Protein AF-A0A0E0QBS0-F1 (afdb_monomer)

Organism: Oryza rufipogon (NCBI:txid4529)

Solvent-accessible surface area (backbone atoms only — not comparable to full-atom values): 6759 Å² total; per-residue (Å²): 140,69,75,36,79,50,85,32,65,56,81,84,60,96,73,66,88,75,44,32,22,39,73,78,44,65,50,36,76,62,23,77,75,68,29,55,91,93,45,43,20,60,20,30,32,40,36,56,18,40,35,33,79,51,92,66,79,66,99,45,75,83,74,47,49,26,36,38,40,39,38,38,30,23,76,26,51,89,53,71,27,35,36,41,43,35,32,41,39,35,62,46,98,90,40,39,33,38,42,31,36,43,39,63,43,60,81,56,98,74,77,75,66,45,76,79,49,67,41,81,98

Foldseek 3Di:
DDKDWDAAEDPPDPDPQPHFKYWPDFADPVLVVQADPPARAFTKMWGWTAMGPDPDDDPHRVVGQWTKGFMKGFHDRYAGWIWDWIKTAHRDPVDGKIFTWTDIG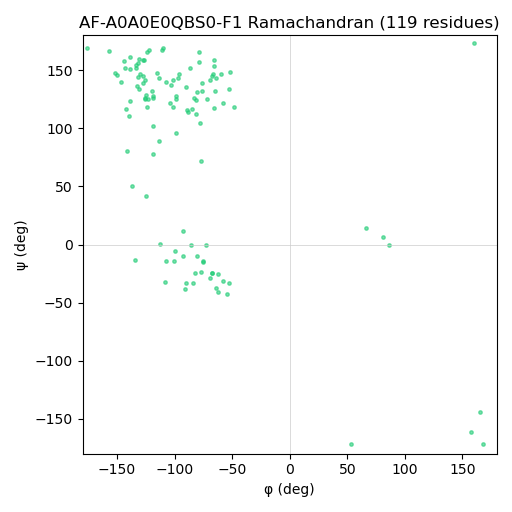GPDPDDDIDRPDMTDD

Structure (mmCIF, N/CA/C/O backbone):
data_AF-A0A0E0QBS0-F1
#
_entry.id   AF-A0A0E0QBS0-F1
#
loop_
_atom_site.group_PDB
_atom_site.id
_atom_site.type_symbol
_atom_site.label_atom_id
_atom_site.label_alt_id
_atom_site.label_comp_id
_atom_site.label_asym_id
_atom_site.label_entity_id
_atom_site.label_seq_id
_atom_site.pdbx_PDB_ins_code
_atom_site.Cartn_x
_atom_site.Cartn_y
_atom_site.Cartn_z
_atom_site.occupancy
_atom_site.B_iso_or_equiv
_atom_site.auth_seq_id
_atom_site.auth_comp_id
_atom_site.auth_asym_id
_atom_site.auth_atom_id
_atom_site.pdbx_PDB_model_num
ATOM 1 N N . MET A 1 1 ? -19.701 1.785 3.082 1.00 80.38 1 MET A N 1
ATOM 2 C CA . MET A 1 1 ? -18.663 2.514 3.840 1.00 80.38 1 MET A CA 1
ATOM 3 C C . MET A 1 1 ? -17.733 3.191 2.843 1.00 80.38 1 MET A C 1
ATOM 5 O O . MET A 1 1 ? -17.438 2.574 1.828 1.00 80.38 1 MET A O 1
ATOM 9 N N . ARG A 1 2 ? -17.324 4.441 3.081 1.00 92.69 2 ARG A N 1
ATOM 10 C CA . ARG A 1 2 ? -16.334 5.150 2.257 1.00 92.69 2 ARG A CA 1
ATOM 11 C C . ARG A 1 2 ? -15.193 5.576 3.166 1.00 92.69 2 ARG A C 1
ATOM 13 O O . ARG A 1 2 ? -15.447 6.238 4.162 1.00 92.69 2 ARG A O 1
ATOM 20 N N . LEU A 1 3 ? -13.979 5.182 2.811 1.00 93.31 3 LEU A N 1
ATOM 21 C CA . LEU A 1 3 ? -12.769 5.468 3.568 1.00 93.31 3 LEU A CA 1
ATOM 22 C C . LEU A 1 3 ? -11.733 6.123 2.654 1.00 93.31 3 LEU A C 1
ATOM 24 O O . LEU A 1 3 ? -11.808 5.989 1.431 1.00 93.31 3 LEU A O 1
ATOM 28 N N . TYR A 1 4 ? -10.780 6.817 3.260 1.00 95.75 4 TYR A N 1
ATOM 29 C CA . TYR A 1 4 ? -9.663 7.476 2.600 1.00 95.75 4 TYR A CA 1
ATOM 30 C C . TYR A 1 4 ? -8.365 6.958 3.216 1.00 95.75 4 TYR A C 1
ATOM 32 O O . TYR A 1 4 ? -8.165 7.095 4.420 1.00 95.75 4 TYR A O 1
ATOM 40 N N . LEU A 1 5 ? -7.531 6.326 2.393 1.00 95.69 5 LEU A N 1
ATOM 41 C CA . LEU A 1 5 ? -6.192 5.858 2.749 1.00 95.69 5 LEU A CA 1
ATOM 42 C C . LEU A 1 5 ? -5.191 6.977 2.457 1.00 95.69 5 LEU A C 1
ATOM 44 O O . LEU A 1 5 ? -5.274 7.598 1.395 1.00 95.69 5 LEU A O 1
ATOM 48 N N . HIS A 1 6 ? -4.260 7.225 3.379 1.00 95.50 6 HIS A N 1
ATOM 49 C CA . HIS A 1 6 ? -3.238 8.261 3.220 1.00 95.50 6 HIS A CA 1
ATOM 50 C C . HIS A 1 6 ? -1.837 7.660 3.242 1.00 95.50 6 HIS A C 1
ATOM 52 O O . HIS A 1 6 ? -1.307 7.369 4.310 1.00 95.50 6 HIS A O 1
ATOM 58 N N . ASP A 1 7 ? -1.241 7.525 2.060 1.00 95.56 7 ASP A N 1
ATOM 59 C CA . ASP A 1 7 ? 0.148 7.095 1.905 1.00 95.56 7 ASP A CA 1
ATOM 60 C C . ASP A 1 7 ? 1.080 8.317 1.942 1.00 95.56 7 ASP A C 1
ATOM 62 O O . ASP A 1 7 ? 1.023 9.184 1.063 1.00 95.56 7 ASP A O 1
ATOM 66 N N . ILE A 1 8 ? 1.928 8.411 2.968 1.00 95.00 8 ILE A N 1
ATOM 67 C CA . ILE A 1 8 ? 2.945 9.459 3.109 1.00 95.00 8 ILE A CA 1
ATOM 68 C C . ILE A 1 8 ? 4.319 8.801 3.003 1.00 95.00 8 ILE A C 1
ATOM 70 O O . ILE A 1 8 ? 4.929 8.396 3.997 1.00 95.00 8 ILE A O 1
ATOM 74 N N . LEU A 1 9 ? 4.809 8.704 1.769 1.00 95.44 9 LEU A N 1
ATOM 75 C CA . LEU A 1 9 ? 6.090 8.079 1.467 1.00 95.44 9 LEU A CA 1
ATOM 76 C C . LEU A 1 9 ? 7.259 8.857 2.076 1.00 95.44 9 LEU A C 1
ATOM 78 O O . LEU A 1 9 ? 7.377 10.070 1.902 1.00 95.44 9 LEU A O 1
ATOM 82 N N . TYR A 1 10 ? 8.163 8.136 2.739 1.00 96.00 10 TYR A N 1
ATOM 83 C CA . TYR A 1 10 ? 9.428 8.693 3.203 1.00 96.00 10 TYR A CA 1
ATOM 84 C C . TYR A 1 10 ? 10.244 9.266 2.042 1.00 96.00 10 TYR A C 1
ATOM 86 O O . TYR A 1 10 ? 10.603 8.569 1.088 1.00 96.00 10 TYR A O 1
ATOM 94 N N . ASP A 1 11 ? 10.555 10.553 2.154 1.00 90.56 11 ASP A N 1
ATOM 95 C CA . ASP A 1 11 ? 11.178 11.377 1.120 1.00 90.56 11 ASP A CA 1
ATOM 96 C C . ASP A 1 11 ? 12.710 11.428 1.223 1.00 90.56 11 ASP A C 1
ATOM 98 O O . ASP A 1 11 ? 13.353 12.217 0.533 1.00 90.56 11 ASP A O 1
ATOM 102 N N . TYR A 1 12 ? 13.305 10.567 2.056 1.00 88.31 12 TYR A N 1
ATOM 103 C CA . TYR A 1 12 ? 14.740 10.540 2.355 1.00 88.31 12 TYR A CA 1
ATOM 104 C C . TYR A 1 12 ? 15.259 11.780 3.102 1.00 88.31 12 TYR A C 1
ATOM 106 O O . TYR A 1 12 ? 16.475 11.973 3.184 1.00 88.31 12 TYR A O 1
ATOM 114 N N . SER A 1 13 ? 14.374 12.607 3.666 1.00 88.06 13 SER A N 1
ATOM 115 C CA . SER A 1 13 ? 14.758 13.706 4.552 1.00 88.06 13 SER A CA 1
ATOM 116 C C . SER A 1 13 ? 15.075 13.215 5.967 1.00 88.06 13 SER A C 1
ATOM 118 O O . SER A 1 13 ? 14.712 12.120 6.373 1.00 88.06 13 SER A O 1
ATOM 120 N N . ASN A 1 14 ? 15.705 14.058 6.786 1.00 78.94 14 ASN A N 1
ATOM 121 C CA . ASN A 1 14 ? 15.940 13.727 8.198 1.00 78.94 14 ASN A CA 1
ATOM 122 C C . ASN A 1 14 ? 14.659 13.782 9.063 1.00 78.94 14 ASN A C 1
ATOM 124 O O . ASN A 1 14 ? 14.731 13.543 10.268 1.00 78.94 14 ASN A O 1
ATOM 128 N N . SER A 1 15 ? 13.503 14.125 8.484 1.00 79.12 15 SER A N 1
ATOM 129 C CA . SER A 1 15 ? 12.226 14.248 9.189 1.00 79.12 15 SER A CA 1
ATOM 130 C C . SER A 1 15 ? 11.394 12.982 9.004 1.00 79.12 15 SER A C 1
ATOM 132 O O . SER A 1 15 ? 10.683 12.830 8.017 1.00 79.12 15 SER A O 1
ATOM 134 N N . THR A 1 16 ? 11.458 12.068 9.970 1.00 85.69 16 THR A N 1
ATOM 135 C CA . THR A 1 16 ? 10.801 10.752 9.877 1.00 85.69 16 THR A CA 1
ATOM 136 C C . THR A 1 16 ? 9.397 10.707 10.477 1.00 85.69 16 THR A C 1
ATOM 138 O O . THR A 1 16 ? 8.692 9.723 10.288 1.00 85.69 16 THR A O 1
ATOM 141 N N . SER A 1 17 ? 8.969 11.749 11.196 1.00 86.25 17 SER A N 1
ATOM 142 C CA . SER A 1 17 ? 7.736 11.722 11.999 1.00 86.25 17 SER A CA 1
ATOM 143 C C . SER A 1 17 ? 6.447 11.626 11.184 1.00 86.25 17 SER A C 1
ATOM 145 O O . SER A 1 17 ? 5.429 11.199 11.715 1.00 86.25 17 SER A O 1
ATOM 147 N N . ASN A 1 18 ? 6.476 12.060 9.923 1.00 88.38 18 ASN A N 1
ATOM 148 C CA . ASN A 1 18 ? 5.274 12.172 9.098 1.00 88.38 18 ASN A CA 1
ATOM 149 C C . ASN A 1 18 ? 5.107 11.000 8.129 1.00 88.38 18 ASN A C 1
ATOM 151 O O . ASN A 1 18 ? 4.041 10.857 7.540 1.00 88.38 18 ASN A O 1
ATOM 155 N N . SER A 1 19 ? 6.152 10.201 7.921 1.00 93.56 19 SER A N 1
ATOM 156 C CA . SER A 1 19 ? 6.127 9.135 6.927 1.00 93.56 19 SER A CA 1
ATOM 157 C C . SER A 1 19 ? 5.404 7.906 7.457 1.00 93.56 19 SER A C 1
ATOM 159 O O . SER A 1 19 ? 5.708 7.415 8.542 1.00 93.56 19 SER A O 1
ATOM 161 N N . THR A 1 20 ? 4.477 7.386 6.662 1.00 95.19 20 THR A N 1
ATOM 162 C CA . THR A 1 20 ? 3.683 6.187 6.969 1.00 95.19 20 THR A CA 1
ATOM 163 C C . THR A 1 20 ? 4.105 4.991 6.118 1.00 95.19 20 THR A C 1
ATOM 165 O O . THR A 1 20 ? 3.808 3.842 6.457 1.00 95.19 20 THR A O 1
ATOM 168 N N . SER A 1 21 ? 4.885 5.245 5.063 1.00 97.19 21 SER A N 1
ATOM 169 C CA . SER A 1 21 ? 5.440 4.224 4.187 1.00 97.19 21 SER A CA 1
ATOM 170 C C . SER A 1 21 ? 6.889 4.494 3.796 1.00 97.19 21 SER A C 1
ATOM 172 O O . SER A 1 21 ? 7.417 5.605 3.909 1.00 97.19 21 SER A O 1
ATOM 174 N N . ALA A 1 22 ? 7.568 3.446 3.337 1.00 97.38 22 ALA A N 1
ATOM 175 C CA . ALA A 1 22 ? 8.945 3.529 2.880 1.00 97.38 22 ALA A CA 1
ATOM 176 C C . ALA A 1 22 ? 9.240 2.496 1.793 1.00 97.38 22 ALA A C 1
ATOM 178 O O . ALA A 1 22 ? 8.758 1.362 1.817 1.00 97.38 22 ALA A O 1
ATOM 179 N N . ALA A 1 23 ? 10.107 2.873 0.854 1.00 97.25 23 ALA A N 1
ATOM 180 C CA . ALA A 1 23 ? 10.622 1.935 -0.130 1.00 97.25 23 ALA A CA 1
ATOM 181 C C . ALA A 1 23 ? 11.491 0.865 0.546 1.00 97.25 23 ALA A C 1
ATOM 183 O O . ALA A 1 23 ? 12.544 1.172 1.104 1.00 97.25 23 ALA A O 1
ATOM 184 N N . ALA A 1 24 ? 11.068 -0.392 0.445 1.00 97.56 24 ALA A N 1
ATOM 185 C CA . ALA A 1 24 ? 11.798 -1.554 0.938 1.00 97.56 24 ALA A CA 1
ATOM 186 C C . ALA A 1 24 ? 12.879 -2.023 -0.049 1.00 97.56 24 ALA A C 1
ATOM 188 O O . ALA A 1 24 ? 13.866 -2.641 0.348 1.00 97.56 24 ALA A O 1
ATOM 189 N N . THR A 1 25 ? 12.716 -1.720 -1.340 1.00 97.12 25 THR A N 1
ATOM 190 C CA . THR A 1 25 ? 13.690 -2.050 -2.388 1.00 97.12 25 THR A CA 1
ATOM 191 C C . THR A 1 25 ? 13.997 -0.837 -3.261 1.00 97.12 25 THR A C 1
ATOM 193 O O . THR A 1 25 ? 13.235 0.128 -3.335 1.00 97.12 25 THR A O 1
ATOM 196 N N . LYS A 1 26 ? 15.136 -0.883 -3.957 1.00 95.75 26 LYS A N 1
ATOM 197 C CA . LYS A 1 26 ? 15.375 -0.019 -5.120 1.00 95.75 26 LYS A CA 1
ATOM 198 C C . LYS A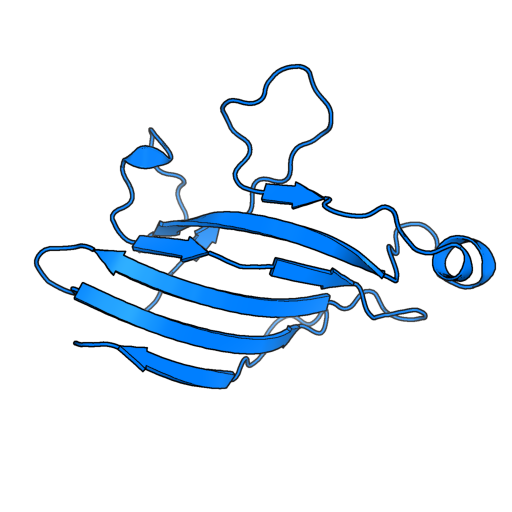 1 26 ? 14.642 -0.603 -6.339 1.00 95.75 26 LYS A C 1
ATOM 200 O O . LYS A 1 26 ? 14.420 -1.815 -6.364 1.00 95.75 26 LYS A O 1
ATOM 205 N N . PRO A 1 27 ? 14.316 0.208 -7.364 1.00 96.06 27 PRO A N 1
ATOM 206 C CA . PRO A 1 27 ? 13.912 -0.327 -8.661 1.00 96.06 27 PRO A CA 1
ATOM 207 C C . PRO A 1 27 ? 14.935 -1.345 -9.175 1.00 96.06 27 PRO A C 1
ATOM 209 O O . PRO A 1 27 ? 16.134 -1.234 -8.904 1.00 96.06 27 PRO A O 1
ATOM 212 N N . THR A 1 28 ? 14.467 -2.337 -9.923 1.00 96.19 28 THR A N 1
ATOM 213 C CA . THR A 1 28 ? 15.340 -3.378 -10.481 1.00 96.19 28 THR A CA 1
ATOM 214 C C . THR A 1 28 ? 16.315 -2.801 -11.509 1.00 96.19 28 THR A C 1
ATOM 216 O O . THR A 1 28 ? 16.047 -1.775 -12.137 1.00 96.19 28 THR A O 1
ATOM 219 N N . ALA A 1 29 ? 17.421 -3.507 -11.765 1.00 95.56 29 ALA A N 1
ATOM 220 C CA . ALA A 1 29 ? 18.325 -3.162 -12.868 1.00 95.56 29 ALA A CA 1
ATOM 221 C C . ALA A 1 29 ? 17.603 -3.157 -14.230 1.00 95.56 29 ALA A C 1
ATOM 223 O O . ALA A 1 29 ? 17.928 -2.353 -15.100 1.00 95.56 29 ALA A O 1
ATOM 224 N N . LEU A 1 30 ? 16.578 -4.005 -14.391 1.00 92.94 30 LEU A N 1
ATOM 225 C CA . LEU A 1 30 ? 15.726 -3.999 -15.577 1.00 92.94 30 LEU A CA 1
ATOM 226 C C . LEU A 1 30 ? 14.972 -2.672 -15.719 1.00 92.94 30 LEU A C 1
ATOM 228 O O . LEU A 1 30 ? 14.923 -2.136 -16.819 1.00 92.94 30 LEU A O 1
ATOM 232 N N . SER A 1 31 ? 14.460 -2.100 -14.623 1.00 94.50 31 SER A N 1
ATOM 233 C CA . SER A 1 31 ? 13.790 -0.793 -14.656 1.00 94.50 31 SER A CA 1
ATOM 234 C C . SER A 1 31 ? 14.674 0.289 -15.271 1.00 94.50 31 SER A C 1
ATOM 236 O O . SER A 1 31 ? 14.203 1.072 -16.085 1.00 94.50 31 SER A O 1
ATOM 238 N N . ALA A 1 32 ? 15.961 0.314 -14.919 1.00 90.62 32 ALA A N 1
ATOM 239 C CA . ALA A 1 32 ? 16.907 1.281 -15.474 1.00 90.62 32 ALA A CA 1
ATOM 240 C C . ALA A 1 32 ? 17.209 1.041 -16.963 1.00 90.62 32 ALA A C 1
ATOM 242 O O . ALA A 1 32 ? 17.536 1.982 -17.680 1.00 90.62 32 ALA A O 1
ATOM 243 N N . ALA A 1 33 ? 17.119 -0.209 -17.423 1.00 92.12 33 ALA A N 1
ATOM 244 C CA . ALA A 1 33 ? 17.434 -0.581 -18.797 1.00 92.12 33 ALA A CA 1
ATOM 245 C C . ALA A 1 33 ? 16.270 -0.357 -19.773 1.00 92.12 33 ALA A C 1
ATOM 247 O O . ALA A 1 33 ? 16.521 -0.091 -20.947 1.00 92.12 33 ALA A O 1
ATOM 248 N N . VAL A 1 34 ? 15.018 -0.521 -19.324 1.00 88.69 34 VAL A N 1
ATOM 249 C CA . VAL A 1 34 ? 13.865 -0.590 -20.242 1.00 88.69 34 VAL A CA 1
ATOM 250 C C . VAL A 1 34 ? 12.646 0.235 -19.840 1.00 88.69 34 VAL A C 1
ATOM 252 O O . VAL A 1 34 ? 11.753 0.381 -20.672 1.00 88.69 34 VAL A O 1
ATOM 255 N N . SER A 1 35 ? 12.556 0.733 -18.604 1.00 89.38 35 SER A N 1
ATOM 256 C CA . SER A 1 35 ? 11.372 1.484 -18.177 1.00 89.38 35 SER A CA 1
ATOM 257 C C . SER A 1 35 ? 11.488 2.965 -18.520 1.00 89.38 35 SER A C 1
ATOM 259 O O . SER A 1 35 ? 12.580 3.534 -18.557 1.00 89.38 35 SER A O 1
ATOM 261 N N . ASN A 1 36 ? 10.338 3.609 -18.723 1.00 86.62 36 ASN A N 1
ATOM 262 C CA . ASN A 1 36 ? 10.283 5.058 -18.886 1.00 86.62 36 ASN A CA 1
ATOM 263 C C . ASN A 1 36 ? 10.850 5.774 -17.642 1.00 86.62 36 ASN A C 1
ATOM 265 O O . ASN A 1 36 ? 10.675 5.290 -16.517 1.00 86.62 36 ASN A O 1
ATOM 269 N N . PRO A 1 37 ? 11.498 6.942 -17.800 1.00 85.38 37 PRO A N 1
ATOM 270 C CA . PRO A 1 37 ? 11.912 7.759 -16.665 1.00 85.38 37 PRO A CA 1
ATOM 271 C C . PRO A 1 37 ? 10.745 8.036 -15.709 1.00 85.38 37 PRO A C 1
ATOM 273 O O . PRO A 1 37 ? 9.649 8.386 -16.140 1.00 85.38 37 PRO A O 1
ATOM 276 N N . GLY A 1 38 ? 10.986 7.876 -14.407 1.00 82.62 38 GLY A N 1
ATOM 277 C CA . 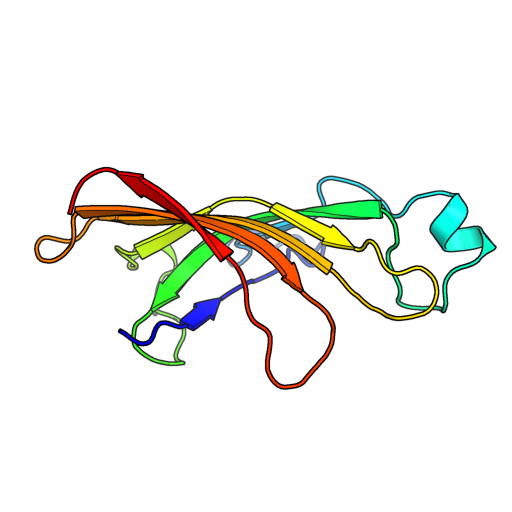GLY A 1 38 ? 9.952 8.018 -13.375 1.00 82.62 38 GLY A CA 1
ATOM 278 C C . GLY A 1 38 ? 9.148 6.745 -13.102 1.00 82.62 38 GLY A C 1
ATOM 279 O O . GLY A 1 38 ? 8.283 6.759 -12.233 1.00 82.62 38 GLY A O 1
ATOM 280 N N . PHE A 1 39 ? 9.430 5.641 -13.800 1.00 90.75 39 PHE A N 1
ATOM 281 C CA . PHE A 1 39 ? 8.854 4.338 -13.481 1.00 90.75 39 PHE A CA 1
ATOM 282 C C . PHE A 1 39 ? 9.832 3.552 -12.619 1.00 90.75 39 PHE A C 1
ATOM 284 O O . PHE A 1 39 ? 11.052 3.661 -12.757 1.00 90.75 39 PHE A O 1
ATOM 291 N N . PHE A 1 40 ? 9.288 2.741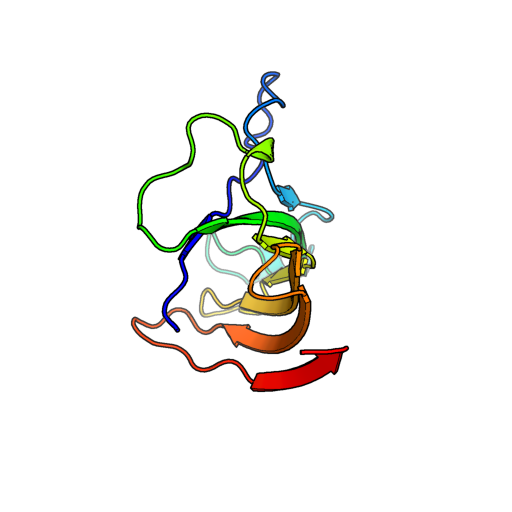 -11.720 1.00 94.31 40 PHE A N 1
ATOM 292 C CA . PHE A 1 40 ? 10.066 2.122 -10.656 1.00 94.31 40 PHE A CA 1
ATOM 293 C C . PHE A 1 40 ? 9.919 0.602 -10.655 1.00 94.31 40 PHE A C 1
ATOM 295 O O . PHE A 1 40 ? 9.791 0.016 -9.589 1.00 94.31 40 PHE A O 1
ATOM 302 N N . PHE A 1 41 ? 9.937 -0.042 -11.826 1.00 96.25 41 PHE A N 1
ATOM 303 C CA . PHE A 1 41 ? 9.672 -1.478 -11.963 1.00 96.25 41 PHE A CA 1
ATOM 304 C C . PHE A 1 41 ? 10.486 -2.326 -10.960 1.00 96.25 41 PHE A C 1
ATOM 306 O O . PHE A 1 41 ? 11.725 -2.341 -10.957 1.00 96.25 41 PHE A O 1
ATOM 313 N N . GLY A 1 42 ? 9.767 -3.035 -10.091 1.00 96.31 42 GLY A N 1
ATOM 314 C CA . GLY A 1 42 ? 10.269 -3.866 -8.997 1.00 96.31 42 GLY A CA 1
ATOM 315 C C . GLY A 1 42 ? 10.658 -3.124 -7.709 1.00 96.31 42 GLY A C 1
ATOM 316 O O . GLY A 1 42 ? 11.174 -3.750 -6.782 1.00 96.31 42 GLY A O 1
ATOM 317 N N . ARG A 1 43 ? 10.408 -1.814 -7.609 1.00 97.44 43 ARG A N 1
ATOM 318 C CA . ARG A 1 43 ? 10.423 -1.095 -6.329 1.00 97.44 43 ARG A CA 1
ATOM 319 C C . ARG A 1 43 ? 9.192 -1.504 -5.532 1.00 97.44 43 ARG A C 1
ATOM 321 O O . ARG A 1 43 ? 8.073 -1.361 -6.014 1.00 97.44 43 ARG A O 1
ATOM 328 N N . MET A 1 44 ? 9.426 -1.968 -4.314 1.00 98.31 44 MET A N 1
ATOM 329 C CA . MET A 1 44 ? 8.409 -2.311 -3.331 1.00 98.31 44 MET A CA 1
ATOM 330 C C . MET A 1 44 ? 8.398 -1.257 -2.229 1.00 98.31 44 MET A C 1
ATOM 332 O O . MET A 1 44 ? 9.457 -0.796 -1.794 1.00 98.31 44 MET A O 1
ATOM 336 N N . VAL A 1 45 ? 7.208 -0.898 -1.773 1.00 98.56 45 VAL A N 1
ATOM 337 C CA . VAL A 1 45 ? 6.952 0.004 -0.656 1.00 98.56 45 VAL A CA 1
ATOM 338 C C . VAL A 1 45 ? 6.178 -0.770 0.399 1.00 98.56 45 VAL A C 1
ATOM 340 O O . VAL A 1 45 ? 5.219 -1.463 0.076 1.00 98.56 45 VAL A O 1
ATOM 343 N N . VAL A 1 46 ? 6.618 -0.667 1.649 1.00 98.69 46 VAL A N 1
ATOM 344 C CA . VAL A 1 46 ? 5.874 -1.152 2.816 1.00 98.69 46 VAL A CA 1
ATOM 345 C C . VAL A 1 46 ? 5.200 0.034 3.481 1.00 98.69 46 VAL A C 1
ATOM 347 O O . VAL A 1 46 ? 5.795 1.112 3.545 1.00 98.69 46 VAL A O 1
ATOM 350 N N . PHE A 1 47 ? 3.980 -0.157 3.965 1.00 98.31 47 PHE A N 1
ATOM 351 C CA . PHE A 1 47 ? 3.185 0.926 4.526 1.00 98.31 47 PHE A CA 1
ATOM 352 C C . PHE A 1 47 ? 2.356 0.483 5.730 1.00 98.31 47 PHE A C 1
ATOM 354 O O . PHE A 1 47 ? 1.974 -0.684 5.875 1.00 98.31 47 PHE A O 1
ATOM 361 N N . ASN A 1 48 ? 2.101 1.449 6.603 1.00 97.12 48 ASN A N 1
ATOM 362 C CA . ASN A 1 48 ? 1.206 1.362 7.744 1.00 97.12 48 ASN A CA 1
ATOM 363 C C . ASN A 1 48 ? 0.482 2.706 7.847 1.00 97.12 48 ASN A C 1
ATOM 365 O O . ASN A 1 48 ? 0.860 3.588 8.618 1.00 97.12 48 ASN A O 1
ATOM 369 N N . ASP A 1 49 ? -0.535 2.845 7.011 1.00 96.94 49 ASP A N 1
ATOM 370 C CA . ASP A 1 49 ? -1.164 4.115 6.698 1.00 96.94 49 ASP A CA 1
ATOM 371 C C . ASP A 1 49 ? -2.419 4.341 7.542 1.00 96.94 49 ASP A C 1
ATOM 373 O O . ASP A 1 49 ? -3.184 3.398 7.787 1.00 96.94 49 ASP A O 1
ATOM 377 N N . PRO A 1 50 ? -2.683 5.586 7.971 1.00 95.94 50 PRO A N 1
ATOM 378 C CA . PRO A 1 50 ? -3.954 5.942 8.573 1.00 95.94 50 PRO A CA 1
ATOM 379 C C . PRO A 1 50 ? -5.081 5.875 7.538 1.00 95.94 50 PRO A C 1
ATOM 381 O O . PRO A 1 50 ? -4.914 6.223 6.364 1.00 95.94 50 PRO A O 1
ATOM 384 N N . VAL A 1 51 ? -6.262 5.469 7.998 1.00 95.12 51 VAL A N 1
ATOM 385 C CA . VAL A 1 51 ? -7.483 5.427 7.194 1.00 95.12 51 VAL A CA 1
ATOM 386 C C . VAL A 1 51 ? -8.575 6.235 7.890 1.00 95.12 51 VAL A C 1
ATOM 388 O O . VAL A 1 51 ? -8.856 6.040 9.071 1.00 95.12 51 VAL A O 1
ATOM 391 N N . THR A 1 52 ? -9.209 7.152 7.161 1.00 93.88 52 THR A N 1
ATOM 392 C CA . THR A 1 52 ? -10.186 8.105 7.715 1.00 93.88 52 THR A CA 1
ATOM 393 C C . THR A 1 52 ? -11.511 8.088 6.957 1.00 93.88 52 THR A C 1
ATOM 395 O O . THR A 1 52 ? -11.582 7.711 5.790 1.00 93.88 52 THR A O 1
ATOM 398 N N . GLU A 1 53 ? -12.587 8.549 7.597 1.00 91.38 53 GLU A N 1
ATOM 399 C CA . GLU A 1 53 ? -13.896 8.721 6.943 1.00 91.38 53 GLU A CA 1
ATOM 400 C C . GLU A 1 53 ? -13.966 9.979 6.062 1.00 91.38 53 GLU A C 1
ATOM 402 O O . GLU A 1 53 ? -14.772 10.058 5.135 1.00 91.38 53 GLU A O 1
ATOM 407 N N . GLY A 1 54 ? -13.116 10.973 6.339 1.00 91.94 54 GLY A N 1
ATOM 408 C CA . GLY A 1 54 ? -12.981 12.212 5.572 1.00 91.94 54 GLY A CA 1
ATOM 409 C C . GLY A 1 54 ? -11.655 12.292 4.818 1.00 91.94 54 GLY A C 1
ATOM 410 O O . GLY A 1 54 ? -10.735 11.531 5.082 1.00 91.94 54 GLY A O 1
ATOM 411 N N . ARG A 1 55 ? -11.535 13.251 3.894 1.00 93.56 55 ARG A N 1
ATOM 412 C CA . ARG A 1 55 ? -10.304 13.473 3.105 1.00 93.56 55 ARG A CA 1
ATOM 413 C C . ARG A 1 55 ? -9.172 14.147 3.878 1.00 93.56 55 ARG A C 1
ATOM 415 O O . ARG A 1 55 ? -8.062 14.211 3.370 1.00 93.56 55 ARG A O 1
ATOM 422 N N . ALA A 1 56 ? -9.468 14.728 5.037 1.00 91.56 56 ALA A N 1
ATOM 423 C CA . ALA A 1 56 ? -8.467 15.416 5.835 1.00 91.56 56 ALA A CA 1
ATOM 424 C C . ALA A 1 56 ? -7.577 14.399 6.556 1.00 91.56 56 ALA A C 1
ATOM 426 O O . ALA A 1 56 ? -8.080 13.406 7.085 1.00 91.56 56 ALA A O 1
ATOM 427 N N . LEU A 1 57 ? -6.276 14.687 6.597 1.00 89.44 57 LEU A N 1
ATOM 428 C CA . LEU A 1 57 ? -5.364 14.006 7.506 1.00 89.44 57 LEU A CA 1
ATOM 429 C C . LEU A 1 57 ? -5.757 14.321 8.957 1.00 89.44 57 LEU A C 1
ATOM 431 O O . LEU A 1 57 ? -6.170 15.452 9.245 1.00 89.44 57 LEU A O 1
ATOM 435 N N . PRO A 1 58 ? -5.630 13.351 9.874 1.00 84.19 58 PRO A N 1
ATOM 436 C CA . PRO A 1 58 ? -5.801 13.614 11.293 1.00 84.19 58 PRO A CA 1
ATOM 437 C C . PRO A 1 58 ? -4.682 14.549 11.799 1.00 84.19 58 PRO A C 1
ATOM 439 O O . PRO A 1 58 ? -3.580 14.540 11.243 1.00 84.19 58 PRO A O 1
ATOM 442 N N . PRO A 1 59 ? -4.926 15.330 12.866 1.00 84.06 59 PRO A N 1
ATOM 443 C CA . PRO A 1 59 ? -3.889 16.116 13.540 1.00 84.06 59 PRO A CA 1
ATOM 444 C C . PRO A 1 59 ? -2.664 15.290 13.954 1.00 84.06 59 PRO A C 1
ATOM 446 O O . PRO A 1 59 ? -1.542 15.792 13.924 1.00 84.06 59 PRO A O 1
ATOM 449 N N . SER A 1 60 ? -2.881 14.022 14.314 1.00 84.81 60 SER A N 1
ATOM 450 C CA . SER A 1 60 ? -1.835 13.041 14.592 1.00 84.81 60 SER A CA 1
ATOM 451 C C . SER A 1 60 ? -2.130 11.722 13.878 1.00 84.81 60 SER A C 1
ATOM 453 O O . SER A 1 60 ? -3.252 11.221 13.912 1.00 84.81 60 SER A O 1
ATOM 455 N N . LEU A 1 61 ? -1.109 11.122 13.261 1.00 80.69 61 LEU A N 1
ATOM 456 C CA . LEU A 1 61 ? -1.235 9.849 12.536 1.00 80.69 61 LEU A CA 1
ATOM 457 C C . LEU A 1 61 ? -1.668 8.686 13.455 1.00 80.69 61 LEU A C 1
ATOM 459 O O . LEU A 1 61 ? -2.316 7.743 12.998 1.00 80.69 61 LEU A O 1
ATOM 463 N N . GLU A 1 62 ? -1.382 8.783 14.757 1.00 77.62 62 GLU A N 1
ATOM 464 C CA . GLU A 1 62 ? -1.759 7.783 15.769 1.00 77.62 62 GLU A CA 1
ATOM 465 C C . GLU A 1 62 ? -3.219 7.895 16.244 1.00 77.62 62 GLU A C 1
ATOM 467 O O . GLU A 1 62 ? -3.707 7.007 16.936 1.00 77.62 62 GLU A O 1
ATOM 472 N N . GLU A 1 63 ? -3.949 8.956 15.882 1.00 80.38 63 GLU A N 1
ATOM 473 C CA . GLU A 1 63 ? -5.356 9.124 16.290 1.00 80.38 63 GLU A CA 1
ATOM 474 C C . GLU A 1 63 ? -6.319 8.220 15.510 1.00 80.38 63 GLU A C 1
ATOM 476 O O . GLU A 1 63 ? -7.477 8.056 15.899 1.00 80.38 63 GLU A O 1
ATOM 481 N N . THR A 1 64 ? -5.871 7.621 14.404 1.00 84.12 64 THR A N 1
ATOM 482 C CA . THR A 1 64 ? -6.748 6.778 13.587 1.00 84.12 64 THR A CA 1
ATOM 483 C C . THR A 1 64 ? -6.876 5.376 14.165 1.00 84.12 64 THR A C 1
ATOM 485 O O . THR A 1 64 ? -5.903 4.649 14.353 1.00 84.12 64 THR A O 1
ATOM 488 N N . VAL A 1 65 ? -8.122 4.972 14.402 1.00 87.38 65 VAL A N 1
ATOM 489 C CA . VAL A 1 65 ? -8.483 3.620 14.857 1.00 87.38 65 VAL A CA 1
ATOM 490 C C . VAL A 1 65 ? -8.642 2.624 13.702 1.00 87.38 65 VAL A C 1
ATOM 492 O O . VAL A 1 65 ? -8.953 1.456 13.931 1.00 87.38 65 VAL A O 1
ATOM 495 N N . VAL A 1 66 ? -8.445 3.076 12.459 1.00 94.56 66 VAL A N 1
ATOM 496 C CA . VAL A 1 66 ? -8.449 2.238 11.257 1.00 94.56 66 VAL A CA 1
ATOM 497 C C . VAL A 1 66 ? -7.149 2.467 10.504 1.00 94.56 66 VAL A C 1
ATOM 499 O O . VAL A 1 66 ? -6.807 3.609 10.199 1.00 94.56 66 VAL A O 1
ATOM 502 N N . ARG A 1 67 ? -6.425 1.388 10.204 1.00 96.38 67 ARG A N 1
ATOM 503 C CA . ARG A 1 67 ? -5.127 1.451 9.516 1.00 96.38 67 ARG A CA 1
ATOM 504 C C . ARG A 1 67 ? -5.084 0.495 8.335 1.00 96.38 67 ARG A C 1
ATOM 506 O O . ARG A 1 67 ? -5.664 -0.584 8.407 1.00 96.38 67 ARG A O 1
ATOM 513 N N . ALA A 1 68 ? -4.377 0.860 7.275 1.00 97.81 68 ALA A N 1
ATOM 514 C CA . ALA A 1 68 ? -4.059 -0.032 6.168 1.00 97.81 68 ALA A CA 1
ATOM 515 C C . ALA A 1 68 ? -2.593 -0.458 6.281 1.00 97.81 68 ALA A C 1
ATOM 517 O O . ALA A 1 68 ? -1.701 0.382 6.330 1.00 97.81 68 ALA A O 1
ATOM 518 N N . GLN A 1 69 ? -2.341 -1.760 6.365 1.00 98.44 69 GLN A N 1
ATOM 519 C CA . GLN A 1 69 ? -1.013 -2.316 6.618 1.00 98.44 69 GLN A CA 1
ATOM 520 C C . GLN A 1 69 ? -0.662 -3.322 5.534 1.00 98.44 69 GLN A C 1
ATOM 522 O O . GLN A 1 69 ? -1.412 -4.273 5.309 1.00 98.44 69 GLN A O 1
ATOM 527 N N . GLY A 1 70 ? 0.473 -3.138 4.871 1.00 98.62 70 GLY A N 1
ATOM 528 C CA . GLY A 1 70 ? 0.883 -4.051 3.815 1.00 98.62 70 GLY A CA 1
ATOM 529 C C . GLY A 1 70 ? 1.988 -3.503 2.936 1.00 98.62 70 GLY A C 1
ATOM 530 O O . GLY A 1 70 ? 2.920 -2.845 3.405 1.00 98.62 70 GLY A O 1
ATOM 531 N N . LEU A 1 71 ? 1.895 -3.838 1.654 1.00 98.62 71 LEU A N 1
ATOM 532 C CA . LEU A 1 71 ? 2.852 -3.427 0.645 1.00 98.62 71 LEU A CA 1
ATOM 533 C C . LEU A 1 71 ? 2.183 -3.146 -0.695 1.00 98.62 71 LEU A C 1
ATOM 535 O O . LEU A 1 71 ? 1.120 -3.684 -1.019 1.00 98.62 71 LEU A O 1
ATOM 539 N N . TYR A 1 72 ? 2.873 -2.348 -1.496 1.00 98.50 72 TYR A N 1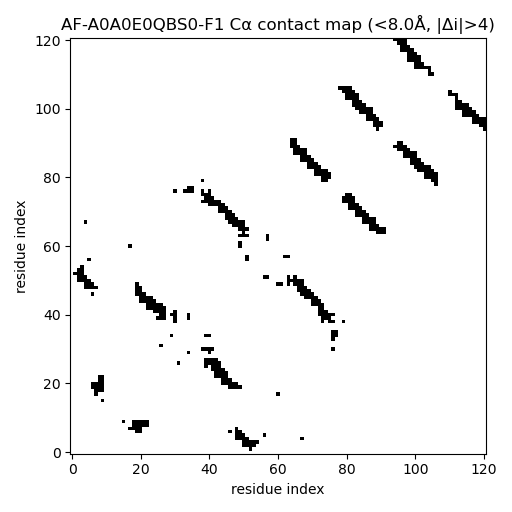
ATOM 540 C CA . TYR A 1 72 ? 2.664 -2.291 -2.931 1.00 98.50 72 TYR A CA 1
ATOM 541 C C . TYR A 1 72 ? 3.998 -2.377 -3.660 1.00 98.50 72 TYR A C 1
ATOM 543 O O . TYR A 1 72 ? 5.058 -2.068 -3.112 1.00 98.50 72 TYR A O 1
ATOM 551 N N . LEU A 1 73 ? 3.964 -2.815 -4.910 1.00 97.81 73 LEU A N 1
ATOM 552 C CA . LEU A 1 73 ? 5.123 -2.804 -5.792 1.00 97.81 73 LEU A CA 1
ATOM 553 C C . LEU A 1 73 ? 4.737 -2.253 -7.154 1.00 97.81 73 LEU A C 1
ATOM 555 O O . LEU A 1 73 ? 3.593 -2.391 -7.568 1.00 97.81 73 LEU A O 1
ATOM 559 N N . TYR A 1 74 ? 5.693 -1.651 -7.850 1.00 97.50 74 TYR A N 1
ATOM 560 C CA . TYR A 1 74 ? 5.493 -1.213 -9.228 1.00 97.50 74 TYR A CA 1
ATOM 561 C C . TYR A 1 74 ? 5.858 -2.350 -10.186 1.00 97.50 74 TYR A C 1
ATOM 563 O O . TYR A 1 74 ? 7.019 -2.759 -10.236 1.00 97.50 74 TYR A O 1
ATOM 571 N N . ASP A 1 75 ? 4.900 -2.865 -10.949 1.00 95.44 75 ASP A N 1
ATOM 572 C CA . ASP A 1 75 ? 5.073 -3.991 -11.884 1.00 95.44 75 ASP A CA 1
ATOM 573 C C . ASP A 1 75 ? 4.917 -3.592 -13.362 1.00 95.44 75 ASP A C 1
ATOM 575 O O . ASP A 1 75 ? 5.125 -4.402 -14.270 1.00 95.44 75 ASP A O 1
ATOM 579 N N . GLY A 1 76 ? 4.659 -2.316 -13.632 1.00 92.25 76 GLY A N 1
ATOM 580 C CA . GLY A 1 76 ? 4.622 -1.773 -14.979 1.00 92.25 76 GLY A CA 1
ATOM 581 C C . GLY A 1 76 ? 6.008 -1.404 -15.535 1.00 92.25 76 GLY A C 1
ATOM 582 O O . GLY A 1 76 ? 6.767 -0.640 -14.935 1.00 92.25 76 GLY A O 1
ATOM 583 N N . LYS A 1 77 ? 6.356 -1.937 -16.717 1.00 88.50 77 LYS A N 1
ATOM 584 C CA . LYS A 1 77 ? 7.559 -1.521 -17.482 1.00 88.50 77 LYS A CA 1
ATOM 585 C C . LYS A 1 77 ? 7.270 -0.390 -18.471 1.00 88.50 77 LYS A C 1
ATOM 587 O O . LYS A 1 77 ? 8.109 0.480 -18.677 1.00 88.50 77 LYS A O 1
ATOM 592 N N . VAL A 1 78 ? 6.098 -0.440 -19.105 1.00 87.56 78 VAL A N 1
ATOM 593 C CA . VAL A 1 78 ? 5.696 0.452 -20.212 1.00 87.56 78 VAL A CA 1
ATOM 594 C C . VAL A 1 78 ? 4.636 1.459 -19.777 1.00 87.56 78 VAL A C 1
ATOM 596 O O . VAL A 1 78 ? 4.656 2.599 -20.236 1.00 87.56 78 VAL A O 1
ATOM 599 N N . VAL A 1 79 ? 3.769 1.064 -18.842 1.00 89.56 79 VAL A N 1
ATOM 600 C CA . VAL A 1 79 ? 2.801 1.922 -18.143 1.00 89.56 79 VAL A CA 1
ATOM 601 C C . VAL A 1 79 ? 3.175 1.951 -16.660 1.00 89.56 79 VAL A C 1
ATOM 603 O O . VAL A 1 79 ? 3.783 1.001 -16.173 1.00 89.56 79 VAL A O 1
ATOM 606 N N . PHE A 1 80 ? 2.923 3.065 -15.974 1.00 90.81 80 PHE A N 1
ATOM 607 C CA . PHE A 1 80 ? 3.135 3.160 -14.533 1.00 90.81 80 PHE A CA 1
ATOM 608 C C . PHE A 1 80 ? 1.965 2.458 -13.864 1.00 90.81 80 PHE A C 1
ATOM 610 O O . PHE A 1 80 ? 0.884 3.023 -13.852 1.00 90.81 80 PHE A O 1
ATOM 617 N N . ASP A 1 81 ? 2.179 1.255 -13.350 1.00 94.62 81 ASP A N 1
ATOM 618 C CA . ASP A 1 81 ? 1.159 0.462 -12.666 1.00 94.62 81 ASP A CA 1
ATOM 619 C C .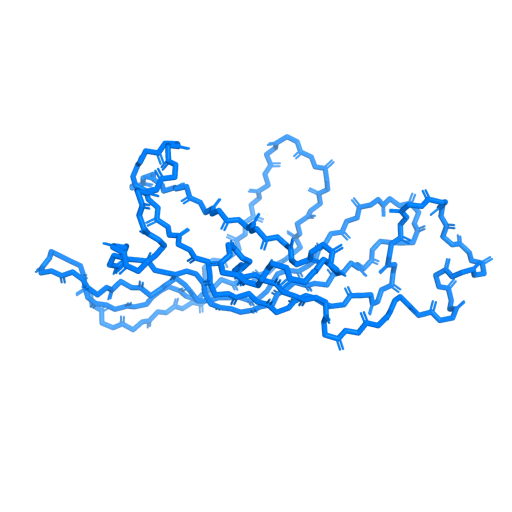 ASP A 1 81 ? 1.746 -0.098 -11.372 1.00 94.62 81 ASP A C 1
ATOM 621 O O . ASP A 1 81 ? 2.972 -0.252 -11.241 1.00 94.62 81 ASP A O 1
ATOM 625 N N . ALA A 1 82 ? 0.864 -0.368 -10.417 1.00 97.06 82 ALA A N 1
ATOM 626 C CA . ALA A 1 82 ? 1.218 -0.980 -9.154 1.00 97.06 82 ALA A CA 1
ATOM 627 C C . ALA A 1 82 ? 0.417 -2.262 -8.911 1.00 97.06 82 ALA A C 1
ATOM 629 O O . ALA A 1 82 ? -0.607 -2.529 -9.535 1.00 97.06 82 ALA A O 1
ATOM 630 N N . TRP A 1 83 ? 0.876 -3.047 -7.949 1.00 98.31 83 TRP A N 1
ATOM 631 C CA . TRP A 1 83 ? 0.159 -4.187 -7.403 1.00 98.31 83 TRP A CA 1
ATOM 632 C C . TRP A 1 83 ? 0.178 -4.101 -5.884 1.00 98.31 83 TRP A C 1
ATOM 634 O O . TRP A 1 83 ? 1.229 -3.851 -5.289 1.00 98.31 83 TRP A O 1
ATOM 644 N N . PHE A 1 84 ? -0.976 -4.309 -5.261 1.00 98.62 84 PHE A N 1
ATOM 645 C CA . PHE A 1 84 ? -1.188 -4.145 -3.829 1.00 98.62 84 PHE A CA 1
ATOM 646 C C . PHE A 1 84 ? -1.487 -5.481 -3.149 1.00 98.62 84 PHE A C 1
ATOM 648 O O . PHE A 1 84 ? -2.232 -6.311 -3.675 1.00 98.62 84 PHE A O 1
ATOM 655 N N . ALA A 1 85 ? -0.978 -5.633 -1.926 1.00 98.69 85 ALA A N 1
ATOM 656 C CA . ALA A 1 85 ? -1.454 -6.603 -0.947 1.00 98.69 85 ALA A CA 1
ATOM 657 C C . ALA A 1 85 ? -1.409 -5.982 0.447 1.00 98.69 85 ALA A C 1
ATOM 659 O O . ALA A 1 85 ? -0.337 -5.641 0.953 1.00 98.69 85 ALA A O 1
ATOM 660 N N . PHE A 1 86 ? -2.573 -5.831 1.070 1.00 98.75 86 PHE A N 1
ATOM 661 C CA . PHE A 1 86 ? -2.678 -5.184 2.370 1.00 98.75 86 PHE A CA 1
ATOM 662 C C . PHE A 1 86 ? -3.928 -5.594 3.133 1.00 98.75 86 PHE A C 1
ATOM 664 O O . PHE A 1 86 ? -4.881 -6.156 2.591 1.00 98.75 86 PHE A O 1
ATOM 671 N N . THR A 1 87 ? -3.922 -5.259 4.413 1.00 98.50 87 THR A N 1
ATOM 672 C CA . THR A 1 87 ? -5.026 -5.476 5.332 1.00 98.50 87 THR A CA 1
ATOM 673 C C . THR A 1 87 ? -5.508 -4.132 5.855 1.00 98.50 87 THR A C 1
ATOM 675 O O . THR A 1 87 ? -4.717 -3.352 6.383 1.00 98.50 87 THR A O 1
ATOM 678 N N . VAL A 1 88 ? -6.807 -3.860 5.748 1.00 97.50 88 VAL A N 1
ATOM 679 C CA . VAL A 1 88 ? -7.451 -2.787 6.513 1.00 97.50 88 VAL A CA 1
ATOM 680 C C . VAL A 1 88 ? -7.822 -3.354 7.876 1.00 97.50 88 VAL A C 1
ATOM 682 O O . VAL A 1 88 ? -8.619 -4.287 7.966 1.00 97.50 88 VAL A O 1
ATOM 685 N N . VAL A 1 89 ? -7.224 -2.806 8.925 1.00 96.94 89 VAL A N 1
ATOM 686 C CA . VAL A 1 89 ? -7.415 -3.188 10.323 1.00 96.94 89 VAL A CA 1
ATOM 687 C C . VAL A 1 89 ? -8.351 -2.182 10.975 1.00 96.94 89 VAL A C 1
ATOM 689 O O . VAL A 1 89 ? -8.022 -1.001 11.066 1.00 96.94 89 VAL A O 1
ATOM 692 N N . PHE A 1 90 ? -9.501 -2.655 11.443 1.00 95.31 90 PHE A N 1
ATOM 693 C CA . PHE A 1 90 ? -10.470 -1.878 12.208 1.00 95.31 90 PHE A CA 1
ATOM 694 C C . PHE A 1 90 ? -10.274 -2.170 13.692 1.00 95.31 90 PHE A C 1
ATOM 696 O O . PHE A 1 90 ? -10.324 -3.329 14.103 1.00 95.31 90 PHE A O 1
ATOM 703 N N . ASN A 1 91 ? -10.064 -1.129 14.494 1.00 92.12 91 ASN A N 1
ATOM 704 C CA . ASN A 1 91 ? -9.880 -1.242 15.938 1.00 92.12 91 ASN A CA 1
ATOM 705 C C . ASN A 1 91 ? -10.665 -0.155 16.689 1.00 92.12 91 ASN A C 1
ATOM 707 O O . ASN A 1 91 ? -10.131 0.592 17.508 1.00 92.12 91 ASN A O 1
ATOM 711 N N . SER A 1 92 ? -11.946 -0.035 16.356 1.00 87.94 92 SER A N 1
ATOM 712 C CA . SER A 1 92 ? -12.881 0.881 17.008 1.00 87.94 92 SER A CA 1
ATOM 713 C C . SER A 1 92 ? -13.906 0.104 17.831 1.00 87.94 92 SER A C 1
ATOM 715 O O . SER A 1 92 ? -14.046 -1.108 17.695 1.00 87.94 92 SER A O 1
ATOM 717 N N . THR A 1 93 ? -14.686 0.806 18.650 1.00 86.75 93 THR A N 1
ATOM 718 C CA . THR A 1 93 ? -15.814 0.194 19.368 1.00 86.75 93 THR A CA 1
ATOM 719 C C . THR A 1 93 ? -16.956 -0.240 18.443 1.00 86.75 93 THR A C 1
ATOM 721 O O . THR A 1 93 ? -17.723 -1.122 18.816 1.00 86.75 93 THR A O 1
ATOM 724 N N . ALA A 1 94 ? -17.084 0.370 17.258 1.00 87.00 94 ALA A N 1
ATOM 725 C CA . ALA A 1 94 ? -18.147 0.080 16.292 1.00 87.00 94 ALA A CA 1
ATOM 726 C C . ALA A 1 94 ? -17.775 -1.024 15.288 1.00 87.00 94 ALA A C 1
ATOM 728 O O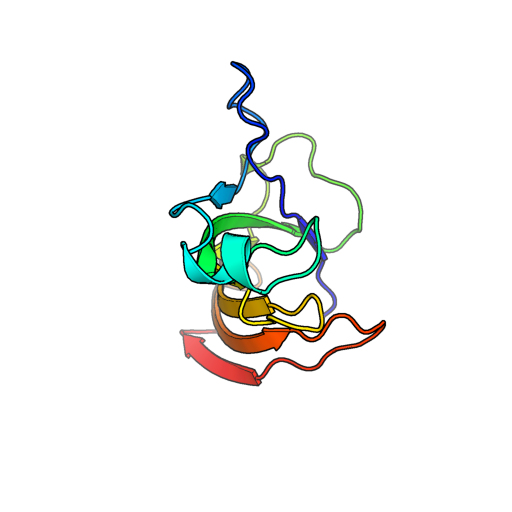 . ALA A 1 94 ? -18.640 -1.781 14.856 1.00 87.00 94 ALA A O 1
ATOM 729 N N . HIS A 1 95 ? -16.495 -1.102 14.921 1.00 88.06 95 HIS A N 1
ATOM 730 C CA . HIS A 1 95 ? -15.940 -2.051 13.959 1.00 88.06 95 HIS A CA 1
ATOM 731 C C . HIS A 1 95 ? -14.604 -2.575 14.475 1.00 88.06 95 HIS A C 1
ATOM 733 O O . HIS A 1 95 ? -13.689 -1.776 14.728 1.00 88.06 95 HIS A O 1
ATOM 739 N N . HIS A 1 96 ? -14.492 -3.898 14.601 1.00 93.81 96 HIS A N 1
ATOM 740 C CA . HIS A 1 96 ? -13.299 -4.561 15.111 1.00 93.81 96 HIS A CA 1
ATOM 741 C C . HIS A 1 96 ? -13.005 -5.833 14.313 1.00 93.81 96 HIS A C 1
ATOM 743 O O . HIS A 1 96 ? -13.696 -6.844 14.420 1.00 93.81 96 HIS A O 1
ATOM 749 N N . GLY A 1 97 ? -11.932 -5.811 13.530 1.00 95.69 97 GLY A N 1
ATOM 750 C CA . GLY A 1 97 ? -11.631 -6.901 12.615 1.00 95.69 97 GLY A CA 1
ATOM 751 C C . GLY A 1 97 ? -10.739 -6.470 11.467 1.00 95.69 97 GLY A C 1
ATOM 752 O O . GLY A 1 97 ? -10.052 -5.450 11.538 1.00 95.69 97 GLY A O 1
ATOM 753 N N . THR A 1 98 ? -10.732 -7.263 10.399 1.00 97.38 98 THR A N 1
ATOM 754 C CA . THR A 1 98 ? -9.890 -6.989 9.233 1.00 97.38 98 THR A CA 1
ATOM 755 C C . THR A 1 98 ? -10.598 -7.247 7.913 1.00 97.38 98 THR A C 1
ATOM 757 O O . THR A 1 98 ? -11.444 -8.135 7.812 1.00 97.38 98 THR A O 1
ATOM 760 N N . LEU A 1 99 ? -10.186 -6.504 6.885 1.00 97.44 99 LEU A N 1
ATOM 761 C CA . LEU A 1 99 ? -10.421 -6.820 5.478 1.00 97.44 99 LEU A CA 1
ATOM 762 C C . LEU A 1 99 ? -9.068 -7.004 4.796 1.00 97.44 99 LEU A C 1
ATOM 764 O O . LEU A 1 99 ? -8.225 -6.115 4.864 1.00 97.44 99 LEU A O 1
ATOM 768 N N . ASN A 1 100 ? -8.863 -8.135 4.131 1.00 98.38 100 ASN A N 1
ATOM 769 C CA . ASN A 1 100 ? -7.656 -8.425 3.362 1.00 98.38 100 ASN A CA 1
ATOM 770 C C . ASN A 1 100 ? -7.924 -8.144 1.888 1.00 98.38 100 ASN A C 1
ATOM 772 O O . ASN A 1 100 ? -8.896 -8.659 1.331 1.00 98.38 100 ASN A O 1
ATOM 776 N N . LEU A 1 101 ? -7.069 -7.342 1.261 1.00 98.44 101 LEU A N 1
ATOM 777 C CA . LEU A 1 101 ? -7.203 -6.915 -0.123 1.00 98.44 101 LEU A CA 1
ATOM 778 C C . LEU A 1 101 ? -5.937 -7.245 -0.906 1.00 98.44 101 LEU A C 1
ATOM 780 O O . LEU A 1 101 ? -4.823 -7.100 -0.400 1.00 98.44 101 LEU A O 1
ATOM 784 N N . MET A 1 102 ? -6.109 -7.672 -2.155 1.00 98.44 102 MET A N 1
ATOM 785 C CA . MET A 1 102 ? -4.995 -7.837 -3.085 1.00 98.44 102 MET A CA 1
ATOM 786 C C . MET A 1 102 ? -5.441 -7.649 -4.532 1.00 98.44 102 MET A C 1
ATOM 788 O O . MET A 1 102 ? -6.565 -8.007 -4.898 1.00 98.44 102 MET A O 1
ATOM 792 N N . GLY A 1 103 ? -4.553 -7.127 -5.370 1.00 98.38 103 GLY A N 1
ATOM 793 C CA . GLY A 1 103 ? -4.827 -6.982 -6.794 1.00 98.38 103 GLY A CA 1
ATOM 794 C C . GLY A 1 103 ? -3.940 -5.967 -7.496 1.00 98.38 103 GLY A C 1
ATOM 795 O O . GLY A 1 103 ? -3.158 -5.254 -6.869 1.00 98.38 103 GLY A O 1
ATOM 796 N N . ALA A 1 104 ? -4.083 -5.926 -8.818 1.00 97.94 104 ALA A N 1
ATOM 797 C CA . ALA A 1 104 ? -3.475 -4.894 -9.643 1.00 97.94 104 ALA A CA 1
ATOM 798 C C . ALA A 1 104 ? -4.150 -3.537 -9.386 1.00 97.94 104 ALA A C 1
ATOM 800 O O . ALA A 1 104 ? -5.369 -3.461 -9.251 1.00 97.94 104 ALA A O 1
ATOM 801 N N . ASP A 1 105 ? -3.345 -2.483 -9.367 1.00 96.56 105 ASP A N 1
ATOM 802 C CA . ASP A 1 105 ? -3.726 -1.078 -9.265 1.00 96.56 105 ASP A CA 1
ATOM 803 C C . ASP A 1 105 ? -3.232 -0.354 -10.529 1.00 96.56 105 ASP A C 1
ATOM 805 O O . ASP A 1 105 ? -2.170 0.278 -10.525 1.00 96.56 105 ASP A O 1
ATOM 809 N N . PRO A 1 106 ? -3.944 -0.512 -11.661 1.00 94.69 106 PRO A N 1
ATOM 810 C CA . PRO A 1 106 ? -3.569 0.162 -12.893 1.00 94.69 106 PRO A CA 1
ATOM 811 C C . PRO A 1 106 ? -3.747 1.674 -12.736 1.00 94.69 106 PRO A C 1
ATOM 813 O O . PRO A 1 106 ? -4.667 2.130 -12.057 1.00 94.69 106 PRO A O 1
ATOM 816 N N . ASN A 1 107 ? -2.914 2.486 -13.383 1.00 90.81 107 ASN A N 1
ATOM 817 C CA . ASN A 1 107 ? -2.994 3.946 -13.256 1.00 90.81 107 ASN A CA 1
ATOM 818 C C . ASN A 1 107 ? -4.152 4.558 -14.070 1.00 90.81 107 ASN A C 1
ATOM 820 O O . ASN A 1 107 ? -3.958 5.220 -15.090 1.00 90.81 107 ASN A O 1
ATOM 824 N N . THR A 1 108 ? -5.377 4.330 -13.596 1.00 93.94 108 THR A N 1
ATOM 825 C CA . THR A 1 108 ? -6.652 4.807 -14.156 1.00 93.94 108 THR A CA 1
ATOM 826 C C . THR A 1 108 ? -7.437 5.626 -13.125 1.00 93.94 108 THR A C 1
ATOM 828 O O . THR A 1 108 ? -7.127 5.624 -11.939 1.00 93.94 108 THR A O 1
ATOM 831 N N . GLU A 1 109 ? -8.482 6.355 -13.522 1.00 94.31 109 GLU A N 1
ATOM 832 C CA . GLU A 1 109 ? -9.253 7.171 -12.560 1.00 94.31 109 GLU A CA 1
ATOM 833 C C . GLU A 1 109 ? -9.980 6.338 -11.490 1.00 94.31 109 GLU A C 1
ATOM 835 O O . GLU A 1 109 ? -10.048 6.741 -10.330 1.00 94.31 109 GLU A O 1
ATOM 840 N N . MET A 1 110 ? -10.502 5.169 -11.870 1.00 95.19 110 MET A N 1
ATOM 841 C CA . MET A 1 110 ? -11.163 4.213 -10.978 1.00 95.19 110 MET A CA 1
ATOM 842 C C . MET A 1 110 ? -10.608 2.817 -11.214 1.00 95.19 110 MET A C 1
ATOM 844 O O . MET A 1 110 ? -10.255 2.467 -12.345 1.00 95.19 110 MET A O 1
ATOM 848 N N . ARG A 1 111 ? -10.494 2.054 -10.129 1.00 95.12 111 ARG A N 1
ATOM 849 C CA . ARG A 1 111 ? -9.805 0.767 -10.069 1.00 95.12 111 ARG A CA 1
ATOM 850 C C . ARG A 1 111 ? -10.536 -0.111 -9.069 1.00 95.12 111 ARG A C 1
ATOM 852 O O . ARG A 1 111 ? -10.925 0.372 -8.004 1.00 95.12 111 ARG A O 1
ATOM 859 N N . ASP A 1 112 ? -10.669 -1.382 -9.408 1.00 97.31 112 ASP A N 1
ATOM 860 C CA . ASP A 1 112 ? -11.251 -2.378 -8.522 1.00 97.31 112 ASP A CA 1
ATOM 861 C C . ASP A 1 112 ? -10.139 -3.230 -7.916 1.00 97.31 112 ASP A C 1
ATOM 863 O O . ASP A 1 112 ? -9.222 -3.668 -8.610 1.00 97.31 112 ASP A O 1
ATOM 867 N N . ILE A 1 113 ? -10.249 -3.507 -6.619 1.00 97.75 113 ILE A N 1
ATOM 868 C CA . ILE A 1 113 ? -9.355 -4.416 -5.905 1.00 97.75 113 ILE A CA 1
ATOM 869 C C . ILE A 1 113 ? -10.184 -5.463 -5.167 1.00 97.75 113 ILE A C 1
ATOM 871 O O . ILE A 1 113 ? -11.241 -5.168 -4.605 1.00 97.75 113 ILE A O 1
ATOM 875 N N . SER A 1 114 ? -9.720 -6.711 -5.189 1.00 98.44 114 SER A N 1
ATOM 876 C CA . SER A 1 114 ? -10.455 -7.811 -4.571 1.00 98.44 114 SER A CA 1
ATOM 877 C C . SER A 1 114 ? -10.305 -7.776 -3.059 1.00 98.44 114 SER A C 1
ATOM 879 O O . SER A 1 114 ? -9.188 -7.721 -2.546 1.00 98.44 114 SER A O 1
ATOM 881 N N . VAL A 1 115 ? -11.426 -7.901 -2.349 1.00 97.94 115 VAL A N 1
ATOM 882 C CA . VAL A 1 115 ? -11.431 -8.328 -0.947 1.00 97.94 115 VAL A CA 1
ATOM 883 C C . VAL A 1 115 ? -11.338 -9.849 -0.944 1.00 97.94 115 VAL A C 1
ATOM 885 O O . VAL A 1 115 ? -12.254 -10.534 -1.392 1.00 97.94 115 VAL A O 1
ATOM 888 N N . VAL A 1 116 ? -10.218 -10.378 -0.468 1.00 98.12 116 VAL A N 1
ATOM 889 C CA . VAL A 1 116 ? -9.907 -11.816 -0.512 1.00 98.12 116 VAL A CA 1
ATOM 890 C C . VAL A 1 116 ? -10.171 -12.534 0.809 1.00 98.12 116 VAL A C 1
ATOM 892 O O . VAL A 1 116 ? -10.070 -13.755 0.883 1.00 98.12 116 VAL A O 1
ATOM 895 N N . GLY A 1 117 ? -10.534 -11.796 1.856 1.00 97.56 117 GLY A N 1
ATOM 896 C CA . GLY A 1 117 ? -10.937 -12.359 3.138 1.00 97.56 117 GLY A CA 1
ATOM 897 C C . GLY A 1 117 ? -11.019 -11.305 4.233 1.00 97.56 117 GLY A C 1
ATOM 898 O O . GLY A 1 117 ? -10.867 -10.112 3.980 1.00 97.56 117 GLY A O 1
ATOM 899 N N . GLY A 1 118 ? -11.218 -11.756 5.465 1.00 96.00 118 GLY A N 1
ATOM 900 C CA . GLY A 1 118 ? -11.299 -10.893 6.636 1.00 96.00 118 GLY A CA 1
ATOM 901 C C . GLY A 1 118 ? -11.445 -11.696 7.921 1.00 96.00 118 GLY A C 1
ATOM 902 O O . GLY A 1 118 ? -11.670 -12.907 7.888 1.00 96.00 118 GLY A O 1
ATOM 903 N N . THR A 1 119 ? -11.299 -11.020 9.054 1.00 95.19 119 THR A N 1
ATOM 904 C CA . THR A 1 119 ? -11.455 -11.610 10.389 1.00 95.19 119 THR A CA 1
ATOM 905 C C . THR A 1 119 ? -12.428 -10.789 11.210 1.00 95.19 119 THR A C 1
ATOM 907 O O . THR A 1 119 ? -12.358 -9.563 11.146 1.00 95.19 119 THR A O 1
ATOM 910 N N . ALA A 1 120 ? -13.210 -11.453 12.066 1.00 84.88 120 ALA A N 1
ATOM 911 C CA . ALA A 1 120 ? -14.196 -10.813 12.941 1.00 84.88 120 ALA A CA 1
ATOM 912 C C . ALA A 1 120 ? -15.184 -9.900 12.172 1.00 84.88 120 ALA A C 1
ATOM 914 O O . ALA A 1 120 ? -15.252 -9.956 10.942 1.00 84.88 120 ALA A O 1
ATOM 915 N N . VAL A 1 121 ? -16.006 -9.144 12.902 1.00 62.50 121 VAL A N 1
ATOM 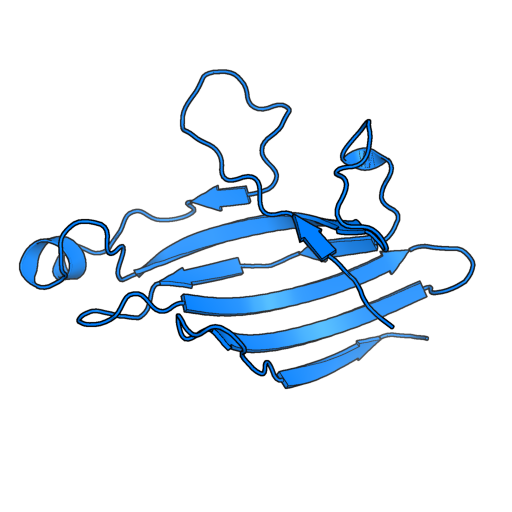916 C CA . VAL A 1 121 ? -16.974 -8.167 12.375 1.00 62.50 121 VAL A CA 1
ATOM 917 C C . VAL A 1 121 ? -16.794 -6.865 13.142 1.00 62.50 121 VAL A C 1
ATOM 919 O O . VAL A 1 121 ? -16.787 -6.946 14.389 1.00 62.50 121 VAL A O 1
#

Secondary structure (DSSP, 8-state):
---EE---B--SSS--TT--EEESSPPPHHHHHHSPTT--TT-EEEEEEEEESSSSPPSSGGG-SEEEEEEEEE--SSS-EEEEEEEEEEESSS-EEEEEEEEEEESSSS---EEEEEEE-

Mean predicted aligned error: 3.84 Å

Nearest PDB structures (foldseek):
  5lal-assembly2_B  TM=8.746E-01  e=2.854E-09  Arabidopsi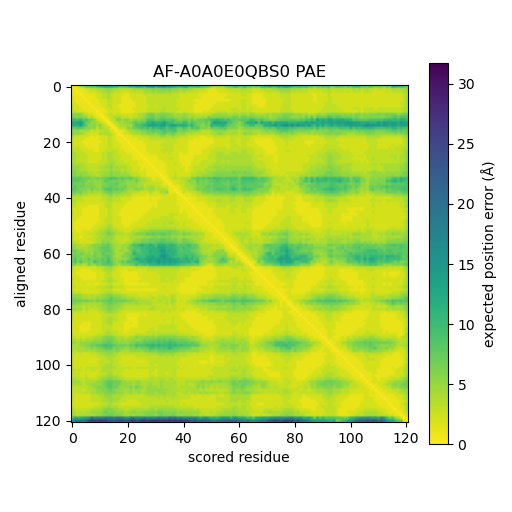s thaliana

Radius of gyration: 15.59 Å; Cα contacts (8 Å, |Δi|>4): 274; chains: 1; bounding box: 37×28×40 Å

InterPro domains:
  IPR004265 Dirigent protein [PF03018] (1-119)
  IPR004265 Dirigent protein [PTHR46442] (1-119)
  IPR044859 Allene oxide cyclase/Dirigent protein [G3DSA:2.40.480.10] (7-121)

pLDDT: mean 92.99, std 5.93, range [62.5, 98.75]

Sequence (121 aa):
MRLYLHDILYDYSNSTSNSTSAAATKPTALSAAVSNPGFFFGRMVVFNDPVTEGRALPPSLEETVVRAQGLYLYDGKVVFDAWFAFTVVFNSTAHHGTLNLMGADPNTEMRDISVVGGTAV